Protein AF-Q5BY51-F1 (afdb_monomer_lite)

Secondary structure (DSSP, 8-state):
-HHHHHHHHHHHHHH-HHHHHHHHHHHHT-TTTTTS-HHHHTTHHHHHHHHHHHHHHHHHHHS-TT-TTHHHHHHHHHHHHHHHHHHHHHHHHHHHHHHHHHHHHH-TT--S-TT--GGGG--EEEEEEEEE--TT-SS-EEEEEEEESS-EEEE--

InterPro domains:
  IPR000219 Dbl homology domain [PF00621] (5-88)
  IPR000219 Dbl homology domain [PS50010] (1-90)
  IPR011993 PH-like domain superfamily [G3DSA:2.30.29.30] (105-157)
  IPR035899 Dbl homology (DH) domain superfamily [G3DSA:1.20.900.10] (1-104)
  IPR035899 Dbl homology (DH) domain superfamily [SSF48065] (3-107)
  IPR055251 SOS1/NGEF-like, PH domain [PF22697] (118-157)

Sequence (157 aa):
HLQHAQNLVYEIMRNDVEKRNKIELCQSNSEKYNKFALAELLTIPIQRVLKYHLLLEHLCKLTPADHYDRPDLVVAHEAMREVALSINDVKRDLDTISSIDQIQSSLLEIMLPPDKRLSSYGHLHMDGEVKVLSESESKAKTRYLFLFDKILIVCKP

Structure (mmCIF, N/CA/C/O backbone):
data_AF-Q5BY51-F1
#
_entry.id   AF-Q5BY51-F1
#
loop_
_atom_site.group_PDB
_atom_site.id
_atom_site.type_symbol
_atom_site.label_atom_id
_atom_site.label_alt_id
_atom_site.label_comp_id
_atom_site.label_asym_id
_atom_site.label_entity_id
_atom_site.label_seq_id
_atom_site.pdbx_PDB_ins_code
_atom_site.Cartn_x
_atom_site.Cartn_y
_atom_site.Cartn_z
_atom_site.occupancy
_atom_site.B_iso_or_equiv
_atom_site.auth_seq_id
_atom_site.auth_comp_id
_atom_site.auth_asym_id
_atom_site.auth_atom_id
_atom_site.pdbx_PDB_model_num
ATOM 1 N N . HIS A 1 1 ? -0.983 -4.592 5.043 1.00 71.50 1 HIS A N 1
ATOM 2 C CA . HIS A 1 1 ? 0.155 -5.523 5.247 1.00 71.50 1 HIS A CA 1
ATOM 3 C C . HIS A 1 1 ? 1.461 -4.831 5.646 1.00 71.50 1 HIS A C 1
ATOM 5 O O . HIS A 1 1 ? 1.971 -5.178 6.703 1.00 71.50 1 HIS A O 1
ATOM 11 N N . LEU A 1 2 ? 1.980 -3.843 4.894 1.00 84.81 2 LEU A N 1
ATOM 12 C CA . LEU A 1 2 ? 3.203 -3.113 5.295 1.00 84.81 2 LEU A CA 1
ATOM 13 C C . LEU A 1 2 ? 3.070 -2.459 6.680 1.00 84.81 2 LEU A C 1
ATOM 15 O O . LEU A 1 2 ? 3.909 -2.700 7.539 1.00 84.81 2 LEU A O 1
ATOM 19 N N . GLN A 1 3 ? 1.991 -1.703 6.913 1.00 83.19 3 GLN A N 1
ATOM 20 C CA . GLN A 1 3 ? 1.766 -1.027 8.196 1.00 83.19 3 GLN A CA 1
ATOM 21 C C . GLN A 1 3 ? 1.756 -2.009 9.374 1.00 83.19 3 GLN A C 1
ATOM 23 O O . GLN A 1 3 ? 2.338 -1.743 10.417 1.00 83.19 3 GLN A O 1
ATOM 28 N N . HIS A 1 4 ? 1.136 -3.177 9.189 1.00 87.06 4 HIS A N 1
ATOM 29 C CA . HIS A 1 4 ? 1.117 -4.225 10.206 1.00 87.06 4 HIS A CA 1
ATOM 30 C C . HIS A 1 4 ? 2.526 -4.764 10.491 1.00 87.06 4 HIS A C 1
ATOM 32 O O . HIS A 1 4 ? 2.908 -4.879 11.650 1.00 87.06 4 HIS A O 1
ATOM 38 N N . ALA A 1 5 ? 3.323 -5.027 9.450 1.00 90.00 5 ALA A N 1
ATOM 39 C CA . ALA A 1 5 ? 4.708 -5.462 9.612 1.00 90.00 5 ALA A CA 1
ATOM 40 C C . ALA A 1 5 ? 5.572 -4.397 10.311 1.00 90.00 5 ALA A C 1
ATOM 42 O O . ALA A 1 5 ? 6.364 -4.733 11.185 1.00 90.00 5 ALA A O 1
ATOM 43 N N . GLN A 1 6 ? 5.397 -3.115 9.976 1.00 91.88 6 GLN A N 1
ATOM 44 C CA . GLN A 1 6 ? 6.100 -2.014 10.641 1.00 91.88 6 GLN A CA 1
ATOM 45 C C . GLN A 1 6 ? 5.707 -1.901 12.114 1.00 91.88 6 GLN A C 1
ATOM 47 O O . GLN A 1 6 ? 6.585 -1.832 12.970 1.00 91.88 6 GLN A O 1
ATOM 52 N N . ASN A 1 7 ? 4.409 -1.959 12.418 1.00 91.88 7 ASN A N 1
ATOM 53 C CA . ASN A 1 7 ? 3.913 -1.948 13.793 1.00 91.88 7 ASN A CA 1
ATOM 54 C C . ASN A 1 7 ? 4.484 -3.124 14.594 1.00 91.88 7 ASN A C 1
ATOM 56 O O . ASN A 1 7 ? 4.982 -2.914 15.694 1.00 91.88 7 ASN A O 1
ATOM 60 N N . LEU A 1 8 ? 4.509 -4.329 14.017 1.00 93.06 8 LEU A N 1
ATOM 61 C CA . LEU A 1 8 ? 5.101 -5.504 14.654 1.00 93.06 8 LEU A CA 1
ATOM 62 C C . LEU A 1 8 ? 6.599 -5.313 14.930 1.00 93.06 8 LEU A C 1
ATOM 64 O O . LEU A 1 8 ? 7.074 -5.666 16.006 1.00 93.06 8 LEU A O 1
ATOM 68 N N . VAL A 1 9 ? 7.350 -4.729 13.989 1.00 93.12 9 VAL A N 1
ATOM 69 C CA . VAL A 1 9 ? 8.764 -4.393 14.215 1.00 93.12 9 VAL A CA 1
ATOM 70 C C . VAL A 1 9 ? 8.897 -3.417 15.384 1.00 93.12 9 VAL A C 1
ATOM 72 O O . VAL A 1 9 ? 9.694 -3.674 16.281 1.00 93.12 9 VAL A O 1
ATOM 75 N N . TYR A 1 10 ? 8.099 -2.347 15.433 1.00 93.38 10 TYR A N 1
ATOM 76 C CA . TYR A 1 10 ? 8.134 -1.394 16.547 1.00 93.38 10 TYR A CA 1
ATOM 77 C C . TYR A 1 10 ? 7.758 -2.034 17.891 1.00 93.38 10 TYR A C 1
ATOM 79 O O . TYR A 1 10 ? 8.399 -1.755 18.904 1.00 93.38 10 TYR A O 1
ATOM 87 N N . GLU A 1 11 ? 6.770 -2.926 17.912 1.00 93.94 11 GLU A N 1
ATOM 88 C CA . GLU A 1 11 ? 6.384 -3.666 19.115 1.00 93.94 11 GLU A CA 1
ATOM 89 C C . GLU A 1 11 ? 7.487 -4.609 19.595 1.00 93.94 11 GLU A C 1
ATOM 91 O O . GLU A 1 11 ? 7.803 -4.619 20.785 1.00 93.94 11 GLU A O 1
ATOM 96 N N . ILE A 1 12 ? 8.122 -5.359 18.690 1.00 93.62 12 ILE A N 1
ATOM 97 C CA . ILE A 1 12 ? 9.263 -6.225 19.017 1.00 93.62 12 ILE A CA 1
ATOM 98 C C . ILE A 1 12 ? 10.415 -5.385 19.567 1.00 93.62 12 ILE A C 1
ATOM 100 O O . ILE A 1 12 ? 10.990 -5.727 20.599 1.00 93.62 12 ILE A O 1
ATOM 104 N N . MET A 1 13 ? 10.712 -4.256 18.921 1.00 91.75 13 MET A N 1
ATOM 105 C CA . MET A 1 13 ? 11.752 -3.332 19.368 1.00 91.75 13 MET A CA 1
ATOM 106 C C . MET A 1 13 ? 11.452 -2.788 20.768 1.00 91.75 13 MET A C 1
ATOM 108 O O . MET A 1 13 ? 12.367 -2.614 21.567 1.00 91.75 13 MET A O 1
ATOM 112 N N . ARG A 1 14 ? 10.184 -2.567 21.120 1.00 93.25 14 ARG A N 1
ATOM 113 C CA . ARG A 1 14 ? 9.796 -2.087 22.451 1.00 93.25 14 ARG A CA 1
ATOM 114 C C . ARG A 1 14 ? 9.832 -3.186 23.515 1.00 93.25 14 ARG A C 1
ATOM 116 O O . ARG A 1 14 ? 10.347 -2.952 24.605 1.00 93.25 14 ARG A O 1
ATOM 123 N N . ASN A 1 15 ? 9.310 -4.367 23.200 1.00 94.75 15 ASN A N 1
ATOM 124 C CA . ASN A 1 15 ? 8.935 -5.366 24.201 1.00 94.75 15 ASN A CA 1
ATOM 125 C C . ASN A 1 15 ? 9.941 -6.520 24.348 1.00 94.75 15 ASN A C 1
ATOM 127 O O . ASN A 1 15 ? 9.955 -7.170 25.389 1.00 94.75 15 ASN A O 1
ATOM 131 N N . ASP A 1 16 ? 10.796 -6.774 23.351 1.00 95.19 16 ASP A N 1
ATOM 132 C CA . ASP A 1 16 ? 11.727 -7.908 23.350 1.00 95.19 16 ASP A CA 1
ATOM 133 C C . ASP A 1 16 ? 13.184 -7.443 23.223 1.00 95.19 16 ASP A C 1
ATOM 135 O O . ASP A 1 16 ? 13.649 -7.014 22.165 1.00 95.19 16 ASP A O 1
ATOM 139 N N . VAL A 1 17 ? 13.919 -7.532 24.335 1.00 94.06 17 VAL A N 1
ATOM 140 C CA . VAL A 1 17 ? 15.312 -7.073 24.425 1.00 94.06 17 VAL A CA 1
ATOM 141 C C . VAL A 1 17 ? 16.257 -7.927 23.586 1.00 94.06 17 VAL A C 1
ATOM 143 O O . VAL A 1 17 ? 17.165 -7.391 22.953 1.00 94.06 17 VAL A O 1
ATOM 146 N N . GLU A 1 18 ? 16.043 -9.241 23.545 1.00 95.38 18 GLU A N 1
ATOM 147 C CA . GLU A 1 18 ? 16.922 -10.151 22.813 1.00 95.38 18 GLU A CA 1
ATOM 148 C C . GLU A 1 18 ? 16.782 -9.935 21.304 1.00 95.38 18 GLU A C 1
ATOM 150 O O . GLU A 1 18 ? 17.779 -9.792 20.589 1.00 95.38 18 GLU A O 1
ATOM 155 N N . LYS A 1 19 ? 15.538 -9.858 20.814 1.00 92.62 19 LYS A N 1
ATOM 156 C CA . LYS A 1 19 ? 15.265 -9.581 19.401 1.00 92.62 19 LYS A CA 1
ATOM 157 C C . LYS A 1 19 ? 15.734 -8.185 19.013 1.00 92.62 19 LYS A C 1
ATOM 159 O O . LYS A 1 19 ? 16.294 -8.033 17.929 1.00 92.62 19 LYS A O 1
ATOM 164 N N . ARG A 1 20 ? 15.586 -7.190 19.896 1.00 93.94 20 ARG A N 1
ATOM 165 C CA . ARG A 1 20 ? 16.105 -5.842 19.649 1.00 93.94 20 ARG A CA 1
ATOM 166 C C . ARG A 1 20 ? 17.603 -5.817 19.413 1.00 93.94 20 ARG A C 1
ATOM 168 O O . ARG A 1 20 ? 18.030 -5.319 18.376 1.00 93.94 20 ARG A O 1
ATOM 175 N N . ASN A 1 21 ? 18.373 -6.415 20.314 1.00 93.94 21 ASN A N 1
ATOM 176 C CA . ASN A 1 21 ? 19.828 -6.419 20.199 1.00 93.94 21 ASN A CA 1
ATOM 177 C C . ASN A 1 21 ? 20.286 -7.114 18.906 1.00 93.94 21 ASN A C 1
ATOM 179 O O . ASN A 1 21 ? 21.236 -6.670 18.266 1.00 93.94 21 ASN A O 1
ATOM 183 N N . LYS A 1 22 ? 19.589 -8.178 18.477 1.00 93.69 22 LYS A N 1
ATOM 184 C CA . LYS A 1 22 ? 19.867 -8.841 17.191 1.00 93.69 22 LYS A CA 1
ATOM 185 C C . LYS A 1 22 ? 19.565 -7.937 15.994 1.00 93.69 22 LYS A C 1
ATOM 187 O O . LYS A 1 22 ? 20.368 -7.894 15.068 1.00 93.69 22 LYS A O 1
ATOM 192 N N . ILE A 1 23 ? 18.442 -7.215 16.006 1.00 91.69 23 ILE A N 1
ATOM 193 C CA . ILE A 1 23 ? 18.076 -6.281 14.928 1.00 91.69 23 ILE A CA 1
ATOM 194 C C . ILE A 1 23 ? 19.113 -5.156 14.819 1.00 91.69 23 ILE A C 1
ATOM 196 O O . ILE A 1 23 ? 19.587 -4.873 13.720 1.00 91.69 23 ILE A O 1
ATOM 200 N N . GLU A 1 24 ? 19.512 -4.566 15.945 1.00 91.00 24 GLU A N 1
ATOM 201 C CA . GLU A 1 24 ? 20.525 -3.505 15.992 1.00 91.00 24 GLU A CA 1
ATOM 202 C C . GLU A 1 24 ? 21.899 -4.004 15.525 1.00 91.00 24 GLU A C 1
ATOM 204 O O . GLU A 1 24 ? 22.556 -3.328 14.735 1.00 91.00 24 GLU A O 1
ATOM 209 N N . LEU A 1 25 ? 22.298 -5.219 15.920 1.00 92.88 25 LEU A N 1
ATOM 210 C CA . LEU A 1 25 ? 23.532 -5.852 15.446 1.00 92.88 25 LEU A CA 1
ATOM 211 C C . LEU A 1 25 ? 23.510 -6.088 13.928 1.00 92.88 25 LEU A C 1
ATOM 213 O O . LEU A 1 25 ? 24.490 -5.829 13.228 1.00 92.88 25 LEU A O 1
ATOM 217 N N . CYS A 1 26 ? 22.390 -6.575 13.389 1.00 91.12 26 CYS A N 1
ATOM 218 C CA . CYS A 1 26 ? 22.226 -6.735 11.946 1.00 91.12 26 CYS A CA 1
ATOM 219 C C . CYS A 1 26 ? 22.299 -5.387 11.216 1.00 91.12 26 CYS A C 1
ATOM 221 O O . CYS A 1 26 ? 22.894 -5.308 10.141 1.00 91.12 26 CYS A O 1
ATOM 223 N N . GLN A 1 27 ? 21.729 -4.332 11.802 1.00 91.12 27 GLN A N 1
ATOM 224 C CA . GLN A 1 27 ? 21.797 -2.982 11.255 1.00 91.12 27 GLN A CA 1
ATOM 225 C C . GLN A 1 27 ? 23.240 -2.458 11.259 1.00 91.12 27 GLN A C 1
ATOM 227 O O . GLN A 1 27 ? 23.708 -1.983 10.226 1.00 91.12 27 GLN A O 1
ATOM 232 N N . SER A 1 28 ? 23.981 -2.601 12.363 1.00 89.69 28 SER A N 1
ATOM 233 C CA . SER A 1 28 ? 25.376 -2.147 12.451 1.00 89.69 28 SER A CA 1
ATOM 234 C C . SER A 1 28 ? 26.314 -2.900 11.510 1.00 89.69 28 SER A C 1
ATOM 236 O O . SER A 1 28 ? 27.240 -2.304 10.967 1.00 89.69 28 SER A O 1
ATOM 238 N N . ASN A 1 29 ? 26.054 -4.189 11.273 1.00 92.25 29 ASN A N 1
ATOM 239 C CA . ASN A 1 29 ? 26.849 -5.016 10.362 1.00 92.25 29 ASN A CA 1
ATOM 240 C C . ASN A 1 29 ? 26.573 -4.714 8.879 1.00 92.25 29 ASN A C 1
ATOM 242 O O . ASN A 1 29 ? 27.276 -5.219 8.005 1.00 92.25 29 ASN A O 1
ATOM 246 N N . SER A 1 30 ? 25.549 -3.917 8.569 1.00 89.44 30 SER A N 1
ATOM 247 C CA . SER A 1 30 ? 25.216 -3.560 7.196 1.00 89.44 30 SER A CA 1
ATOM 248 C C . SER A 1 30 ? 26.017 -2.344 6.729 1.00 89.44 30 SER A C 1
ATOM 250 O O . SER A 1 30 ? 25.686 -1.209 7.064 1.00 89.44 30 SER A O 1
ATOM 252 N N . GLU A 1 31 ? 27.020 -2.551 5.874 1.00 83.69 31 GLU A N 1
ATOM 253 C CA . GLU A 1 31 ? 27.847 -1.456 5.329 1.00 83.69 31 GLU A CA 1
ATOM 254 C C . GLU A 1 31 ? 27.028 -0.387 4.587 1.00 83.69 31 GLU A C 1
ATOM 256 O O . GLU A 1 31 ? 27.360 0.797 4.605 1.00 83.69 31 GLU A O 1
ATOM 261 N N . LYS A 1 32 ? 25.934 -0.801 3.937 1.00 82.88 32 LYS A N 1
ATOM 262 C CA . LYS A 1 32 ? 25.113 0.061 3.078 1.00 82.88 32 LYS A CA 1
ATOM 263 C C . LYS A 1 32 ? 23.877 0.634 3.774 1.00 82.88 32 LYS A C 1
ATOM 265 O O . LYS A 1 32 ? 23.376 1.673 3.346 1.00 82.88 32 LYS A O 1
ATOM 270 N N . TYR A 1 33 ? 23.369 -0.036 4.808 1.00 85.44 33 TYR A N 1
ATOM 271 C CA . TYR A 1 33 ? 22.072 0.282 5.414 1.00 85.44 33 TYR A CA 1
ATOM 272 C C . TYR A 1 33 ? 22.128 0.548 6.923 1.00 85.44 33 TYR A C 1
ATOM 274 O O . TYR A 1 33 ? 21.080 0.700 7.540 1.00 85.44 33 TYR A O 1
ATOM 282 N N . ASN A 1 34 ? 23.318 0.690 7.516 1.00 86.38 34 ASN A N 1
ATOM 283 C CA . ASN A 1 34 ? 23.484 1.003 8.943 1.00 86.38 34 ASN A CA 1
ATOM 284 C C . ASN A 1 34 ? 22.761 2.277 9.419 1.00 86.38 34 ASN A C 1
ATOM 286 O O . ASN A 1 34 ? 22.423 2.389 10.597 1.00 86.38 34 ASN A O 1
ATOM 290 N N . LYS A 1 35 ? 22.485 3.221 8.514 1.00 87.44 35 LYS A N 1
ATOM 291 C CA . LYS A 1 35 ? 21.770 4.476 8.803 1.00 87.44 35 LYS A CA 1
ATOM 292 C C . LYS A 1 35 ? 20.244 4.365 8.792 1.00 87.44 35 LYS A C 1
ATOM 294 O O . LYS A 1 35 ? 19.598 5.339 9.155 1.00 87.44 35 LYS A O 1
ATOM 299 N N . PHE A 1 36 ? 19.679 3.239 8.362 1.00 89.88 36 PHE A N 1
ATOM 300 C CA . PHE A 1 36 ? 18.233 3.075 8.212 1.00 89.88 36 PHE A CA 1
ATOM 301 C C . PHE A 1 36 ? 17.712 2.027 9.184 1.00 89.88 36 PHE A C 1
ATOM 303 O O . PHE A 1 36 ? 18.248 0.921 9.263 1.00 89.88 36 PHE A O 1
ATOM 310 N N . ALA A 1 37 ? 16.632 2.355 9.886 1.00 90.44 37 ALA A N 1
ATOM 311 C CA . ALA A 1 37 ? 15.953 1.385 10.730 1.00 90.44 37 ALA A CA 1
ATOM 312 C C . ALA A 1 37 ? 15.266 0.315 9.866 1.00 90.44 37 ALA A C 1
ATOM 314 O O . ALA A 1 37 ? 14.794 0.587 8.759 1.00 90.44 37 ALA A O 1
ATOM 315 N N . LEU A 1 38 ? 15.127 -0.907 10.393 1.00 90.00 38 LEU A N 1
ATOM 316 C CA . LEU A 1 38 ? 14.478 -2.008 9.670 1.00 90.00 38 LEU A CA 1
ATOM 317 C C . LEU A 1 38 ? 13.071 -1.631 9.168 1.00 90.00 38 LEU A C 1
ATOM 319 O O . LEU A 1 38 ? 12.725 -1.924 8.026 1.00 90.00 38 LEU A O 1
ATOM 323 N N . ALA A 1 39 ? 12.284 -0.923 9.984 1.00 91.06 39 ALA A N 1
ATOM 324 C CA . ALA A 1 39 ? 10.950 -0.456 9.602 1.00 91.06 39 ALA A CA 1
ATOM 325 C C . ALA A 1 39 ? 10.962 0.511 8.398 1.00 91.06 39 ALA A C 1
ATOM 327 O O . ALA A 1 39 ? 10.040 0.489 7.580 1.00 91.06 39 ALA A O 1
ATOM 328 N N . GLU A 1 40 ? 12.010 1.325 8.247 1.00 90.44 40 GLU A N 1
ATOM 329 C CA . GLU A 1 40 ? 12.178 2.235 7.106 1.00 90.44 40 GLU A CA 1
ATOM 330 C C . GLU A 1 40 ? 12.539 1.456 5.840 1.00 90.44 40 GLU A C 1
ATOM 332 O O . GLU A 1 40 ? 11.958 1.686 4.777 1.00 90.44 40 GLU A O 1
ATOM 337 N N . LEU A 1 41 ? 13.430 0.466 5.965 1.00 91.31 41 LEU A N 1
ATOM 338 C CA . LEU A 1 41 ? 13.829 -0.406 4.858 1.00 91.31 41 LEU A CA 1
ATOM 339 C C . LEU A 1 41 ? 12.641 -1.180 4.270 1.00 91.31 41 LEU A C 1
ATOM 341 O O . LEU A 1 41 ? 12.565 -1.340 3.051 1.00 91.31 41 LEU A O 1
ATOM 345 N N . LEU A 1 42 ? 11.674 -1.586 5.102 1.00 91.75 42 LEU A N 1
ATOM 346 C CA . LEU A 1 42 ? 10.434 -2.234 4.650 1.00 91.75 42 LEU A CA 1
ATOM 347 C C . LEU A 1 42 ? 9.588 -1.344 3.720 1.00 91.75 42 LEU A C 1
ATOM 349 O O . LEU A 1 42 ? 8.790 -1.859 2.938 1.00 91.75 42 LEU A O 1
ATOM 353 N N . THR A 1 43 ? 9.773 -0.022 3.759 1.00 89.12 43 THR A N 1
ATOM 354 C CA . THR A 1 43 ? 9.027 0.931 2.919 1.00 89.12 43 THR A CA 1
ATOM 355 C C . THR A 1 43 ? 9.616 1.040 1.508 1.00 89.12 43 THR A C 1
ATOM 357 O O . THR A 1 43 ? 8.912 1.382 0.555 1.00 89.12 43 THR A O 1
ATOM 360 N N . ILE A 1 44 ? 10.904 0.718 1.342 1.00 90.56 44 ILE A N 1
ATOM 361 C CA . ILE A 1 44 ? 11.643 0.914 0.087 1.00 90.56 44 ILE A CA 1
ATOM 362 C C . ILE A 1 44 ? 11.015 0.161 -1.097 1.00 90.56 44 ILE A C 1
ATOM 364 O O . ILE A 1 44 ? 10.872 0.783 -2.150 1.00 90.56 44 ILE A O 1
ATOM 368 N N . PRO A 1 45 ? 10.612 -1.123 -0.995 1.00 89.75 45 PRO A N 1
ATOM 369 C CA . PRO A 1 45 ? 10.016 -1.839 -2.124 1.00 89.75 45 PRO A CA 1
ATOM 370 C C . PRO A 1 45 ? 8.730 -1.181 -2.634 1.00 89.75 45 PRO A C 1
ATOM 372 O O . PRO A 1 45 ? 8.568 -1.014 -3.842 1.00 89.75 45 PRO A O 1
ATOM 375 N N . ILE A 1 46 ? 7.864 -0.729 -1.719 1.00 86.81 46 ILE A N 1
ATOM 376 C CA . ILE A 1 46 ? 6.616 -0.033 -2.064 1.00 86.81 46 ILE A CA 1
ATOM 377 C C . ILE A 1 46 ? 6.913 1.329 -2.699 1.00 86.81 46 ILE A C 1
ATOM 379 O O . ILE A 1 46 ? 6.307 1.692 -3.701 1.00 86.81 46 ILE A O 1
ATOM 383 N N . GLN A 1 47 ? 7.900 2.071 -2.199 1.00 86.88 47 GLN A N 1
ATOM 384 C CA . GLN A 1 47 ? 8.314 3.319 -2.848 1.00 86.88 47 GLN A CA 1
ATOM 385 C C . GLN A 1 47 ? 8.949 3.088 -4.220 1.00 86.88 47 GLN A C 1
ATOM 387 O O . GLN A 1 47 ? 8.820 3.924 -5.110 1.00 86.88 47 GLN A O 1
ATOM 392 N N . ARG A 1 48 ? 9.677 1.984 -4.394 1.00 91.19 48 ARG A N 1
ATOM 393 C CA . ARG A 1 48 ? 10.396 1.686 -5.632 1.00 91.19 48 ARG A CA 1
ATOM 394 C C . ARG A 1 48 ? 9.442 1.307 -6.753 1.00 91.19 48 ARG A C 1
ATOM 396 O O . ARG A 1 48 ? 9.609 1.813 -7.860 1.00 91.19 48 ARG A O 1
ATOM 403 N N . VAL A 1 49 ? 8.432 0.486 -6.466 1.00 89.56 49 VAL A N 1
ATOM 404 C CA . VAL A 1 49 ? 7.442 0.095 -7.477 1.00 89.56 49 VAL A CA 1
ATOM 405 C C . VAL A 1 49 ? 6.667 1.305 -8.015 1.00 89.56 49 VAL A C 1
ATOM 407 O O . VAL A 1 49 ? 6.473 1.417 -9.222 1.00 89.56 49 VAL A O 1
ATOM 410 N N . LEU A 1 50 ? 6.375 2.286 -7.153 1.00 88.44 50 LEU A N 1
ATOM 411 C CA . LEU A 1 50 ? 5.722 3.551 -7.520 1.00 88.44 50 LEU A CA 1
ATOM 412 C C . LEU A 1 50 ? 6.617 4.519 -8.315 1.00 88.44 50 LEU A C 1
ATOM 414 O O . LEU A 1 50 ? 6.144 5.546 -8.780 1.00 88.44 50 LEU A O 1
ATOM 418 N N . LYS A 1 51 ? 7.913 4.232 -8.476 1.00 91.88 51 LYS A N 1
ATOM 419 C CA . LYS A 1 51 ? 8.831 5.075 -9.263 1.00 91.88 51 LYS A CA 1
ATOM 420 C C . LYS A 1 51 ? 9.067 4.550 -10.674 1.00 91.88 51 LYS A C 1
ATOM 422 O O . LYS A 1 51 ? 9.498 5.319 -11.526 1.00 91.88 51 LYS A O 1
ATOM 427 N N . TYR A 1 52 ? 8.809 3.270 -10.943 1.00 94.81 52 TYR A N 1
ATOM 428 C CA . TYR A 1 52 ? 9.123 2.677 -12.245 1.00 94.81 52 TYR A CA 1
ATOM 429 C C . TYR A 1 52 ? 8.348 3.316 -13.392 1.00 94.81 52 TYR A C 1
ATOM 431 O O . TYR A 1 52 ? 8.953 3.594 -14.422 1.00 94.81 52 TYR A O 1
ATOM 439 N N . HIS A 1 53 ? 7.060 3.619 -13.207 1.00 92.62 53 HIS A N 1
ATOM 440 C CA . HIS A 1 53 ? 6.291 4.304 -14.246 1.00 92.62 53 HIS A CA 1
ATOM 441 C C . HIS A 1 53 ? 6.874 5.698 -14.547 1.00 92.62 53 HIS A C 1
ATOM 443 O O . HIS A 1 53 ? 7.041 6.036 -15.707 1.00 92.62 53 HIS A O 1
ATOM 449 N N . LEU A 1 54 ? 7.314 6.464 -13.539 1.00 94.44 54 LEU A N 1
ATOM 450 C CA . LEU A 1 54 ? 7.959 7.773 -13.745 1.00 94.44 54 LEU A CA 1
ATOM 451 C C . LEU A 1 54 ? 9.286 7.659 -14.511 1.00 94.44 54 LEU A C 1
ATOM 453 O O . LEU A 1 54 ? 9.590 8.474 -15.382 1.00 94.44 54 LEU A O 1
ATOM 457 N N . LEU A 1 55 ? 10.089 6.643 -14.182 1.00 95.19 55 LEU A N 1
ATOM 458 C CA . LEU A 1 55 ? 11.360 6.385 -14.860 1.00 95.19 55 LEU A CA 1
ATOM 459 C C . LEU A 1 55 ? 11.136 5.962 -16.317 1.00 95.19 55 LEU A C 1
ATOM 461 O O . LEU A 1 55 ? 11.829 6.453 -17.205 1.00 95.19 55 LEU A O 1
ATOM 465 N N . LEU A 1 56 ? 10.154 5.093 -16.562 1.00 96.06 56 LEU A N 1
ATOM 466 C CA . LEU A 1 56 ? 9.781 4.644 -17.903 1.00 96.06 56 LEU A CA 1
ATOM 467 C C . LEU A 1 56 ? 9.149 5.768 -18.727 1.00 96.06 56 LEU A C 1
ATOM 469 O O . LEU A 1 56 ? 9.432 5.868 -19.915 1.00 96.06 56 LEU A O 1
ATOM 473 N N . GLU A 1 57 ? 8.367 6.653 -18.108 1.00 95.19 57 GLU A N 1
ATOM 474 C CA . GLU A 1 57 ? 7.825 7.849 -18.753 1.00 95.19 57 GLU A CA 1
ATOM 475 C C . GLU A 1 57 ? 8.959 8.759 -19.240 1.00 95.19 57 GLU A C 1
ATOM 477 O O . GLU A 1 57 ? 8.957 9.217 -20.385 1.00 95.19 57 GLU A O 1
ATOM 482 N N . HIS A 1 58 ? 9.956 9.002 -18.383 1.00 95.62 58 HIS A N 1
ATOM 483 C CA . HIS A 1 58 ? 11.118 9.809 -18.739 1.00 95.62 58 HIS A CA 1
ATOM 484 C C . HIS A 1 58 ? 11.931 9.140 -19.852 1.00 95.62 58 HIS A C 1
ATOM 486 O O . HIS A 1 58 ? 12.275 9.793 -20.835 1.00 95.62 58 HIS A O 1
ATOM 492 N N . LEU A 1 59 ? 12.190 7.836 -19.737 1.00 95.31 59 LEU A N 1
ATOM 493 C CA . LEU A 1 59 ? 12.898 7.077 -20.763 1.00 95.31 59 LEU A CA 1
ATOM 494 C C . LEU A 1 59 ? 12.162 7.151 -22.107 1.00 95.31 59 LEU A C 1
ATOM 496 O O . LEU A 1 59 ? 12.770 7.506 -23.110 1.00 95.31 59 LEU A O 1
ATOM 500 N N . CYS A 1 60 ? 10.839 6.966 -22.112 1.00 93.94 60 CYS A N 1
ATOM 501 C CA . CYS A 1 60 ? 10.014 7.153 -23.301 1.00 93.94 60 CYS A CA 1
ATOM 502 C C . CYS A 1 60 ? 10.157 8.564 -23.890 1.00 93.94 60 CYS A C 1
ATOM 504 O O . CYS A 1 60 ? 10.195 8.705 -25.106 1.00 93.94 60 CYS A O 1
ATOM 506 N N . LYS A 1 61 ? 10.231 9.626 -23.084 1.00 93.75 61 LYS A N 1
ATOM 507 C CA . LYS A 1 61 ? 10.401 10.996 -23.611 1.00 93.75 61 LYS A CA 1
ATOM 508 C C . LYS A 1 61 ? 11.755 11.210 -24.295 1.00 93.75 61 LYS A C 1
ATOM 510 O O . LYS A 1 61 ? 11.834 12.021 -25.211 1.00 93.75 61 LYS A O 1
ATOM 515 N N . LEU A 1 62 ? 12.795 10.498 -23.859 1.00 95.31 62 LEU A N 1
ATOM 516 C CA . LEU A 1 62 ? 14.148 10.595 -24.416 1.00 95.31 62 LEU A CA 1
ATOM 517 C C . LEU A 1 62 ? 14.391 9.646 -25.599 1.00 95.31 62 LEU A C 1
ATOM 519 O O . LEU A 1 62 ? 15.332 9.858 -26.360 1.00 95.31 62 LEU A O 1
ATOM 523 N N . THR A 1 63 ? 13.562 8.615 -25.768 1.00 94.38 63 THR A N 1
ATOM 524 C CA . THR A 1 63 ? 13.670 7.663 -26.878 1.00 94.38 63 THR A CA 1
ATOM 525 C C . THR A 1 63 ? 12.940 8.179 -28.133 1.00 94.38 63 THR A C 1
ATOM 527 O O . THR A 1 63 ? 11.729 8.421 -28.065 1.00 94.38 63 THR A O 1
ATOM 530 N N . PRO A 1 64 ? 13.625 8.301 -29.291 1.00 94.56 64 PRO A N 1
ATOM 531 C CA . PRO A 1 64 ? 13.022 8.710 -30.563 1.00 94.56 64 PRO A CA 1
ATOM 532 C C . PRO A 1 64 ? 11.842 7.836 -31.002 1.00 94.56 64 PRO A C 1
ATOM 534 O O . PRO A 1 64 ? 11.786 6.647 -30.688 1.00 94.56 64 PRO A O 1
ATOM 537 N N . ALA A 1 65 ? 10.904 8.422 -31.755 1.00 90.00 65 ALA A N 1
ATOM 538 C CA . ALA A 1 65 ? 9.682 7.755 -32.220 1.00 90.00 65 ALA A CA 1
ATOM 539 C C . ALA A 1 65 ? 9.943 6.511 -33.092 1.00 90.00 65 ALA A C 1
ATOM 541 O O . ALA A 1 65 ? 9.147 5.577 -33.082 1.00 90.00 65 ALA A O 1
ATOM 542 N N . ASP A 1 66 ? 11.051 6.519 -33.823 1.00 93.44 66 ASP A N 1
ATOM 543 C CA . ASP A 1 66 ? 11.516 5.507 -34.771 1.00 93.44 66 ASP A CA 1
ATOM 544 C C . ASP A 1 66 ? 12.456 4.461 -34.146 1.00 93.44 66 ASP A C 1
ATOM 546 O O . ASP A 1 66 ? 12.875 3.521 -34.821 1.00 93.44 66 ASP A O 1
ATOM 550 N N . HIS A 1 67 ? 12.782 4.590 -32.857 1.00 95.88 67 HIS A N 1
ATOM 551 C CA . HIS A 1 67 ? 13.646 3.639 -32.168 1.00 95.88 67 HIS A CA 1
ATOM 552 C C . HIS A 1 67 ? 12.949 2.283 -31.987 1.00 95.88 67 HIS A C 1
ATOM 554 O O . HIS A 1 67 ? 11.814 2.219 -31.512 1.00 95.88 67 HIS A O 1
ATOM 560 N N . TYR A 1 68 ? 13.655 1.189 -32.283 1.00 95.38 68 TYR A N 1
ATOM 561 C CA . TYR A 1 68 ? 13.084 -0.163 -32.265 1.00 95.38 68 TYR A CA 1
ATO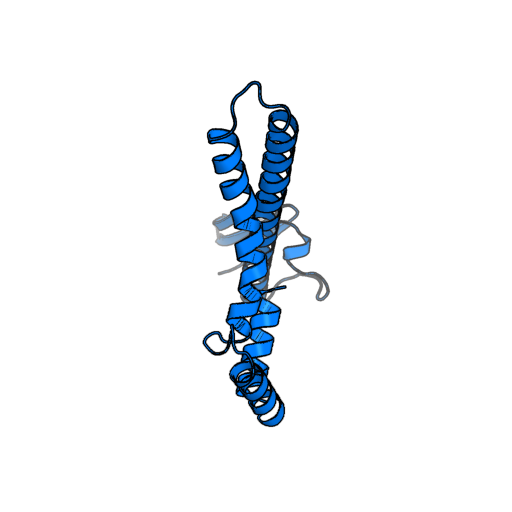M 562 C C . TYR A 1 68 ? 12.539 -0.591 -30.885 1.00 95.38 68 TYR A C 1
ATOM 564 O O . TYR A 1 68 ? 11.515 -1.257 -30.833 1.00 95.38 68 TYR A O 1
ATOM 572 N N . ASP A 1 69 ? 13.162 -0.153 -29.780 1.00 93.75 69 ASP A N 1
ATOM 573 C CA . ASP A 1 69 ? 12.687 -0.423 -28.403 1.00 93.75 69 ASP A CA 1
ATOM 574 C C . ASP A 1 69 ? 11.475 0.420 -27.965 1.00 93.75 69 ASP A C 1
ATOM 576 O O . ASP A 1 69 ? 10.903 0.196 -26.896 1.00 93.75 69 ASP A O 1
ATOM 580 N N . ARG A 1 70 ? 11.081 1.447 -28.727 1.00 93.06 70 ARG A N 1
ATOM 581 C CA . ARG A 1 70 ? 10.046 2.381 -28.267 1.00 93.06 70 ARG A CA 1
ATOM 582 C C . ARG A 1 70 ? 8.671 1.738 -28.047 1.00 93.06 70 ARG A C 1
ATOM 584 O O . ARG A 1 70 ? 8.050 2.083 -27.040 1.00 93.06 70 ARG A O 1
ATOM 591 N N . PRO A 1 71 ? 8.172 0.842 -28.918 1.00 94.75 71 PRO A N 1
ATOM 592 C CA . PRO A 1 71 ? 6.910 0.150 -28.677 1.00 94.75 71 PRO A CA 1
ATOM 593 C C . PRO A 1 71 ? 6.914 -0.613 -27.346 1.00 94.75 71 PRO A C 1
ATOM 595 O O . PRO A 1 71 ? 5.989 -0.455 -26.550 1.00 94.75 71 PRO A O 1
ATOM 598 N N . ASP A 1 72 ? 7.993 -1.344 -27.058 1.00 96.25 72 ASP A N 1
ATOM 599 C CA . ASP A 1 72 ? 8.127 -2.130 -25.827 1.00 96.25 72 ASP A CA 1
ATOM 600 C C . ASP A 1 72 ? 8.211 -1.234 -24.584 1.00 96.25 72 ASP A C 1
ATOM 602 O O . ASP A 1 72 ? 7.601 -1.529 -23.554 1.00 96.25 72 ASP A O 1
ATOM 606 N N . LEU A 1 73 ? 8.894 -0.088 -24.685 1.00 95.44 73 LEU A N 1
ATOM 607 C CA . LEU A 1 73 ? 8.951 0.905 -23.609 1.00 95.44 73 LEU A CA 1
ATOM 608 C C . LEU A 1 73 ? 7.578 1.498 -23.274 1.00 95.44 73 LEU A C 1
ATOM 610 O O . LEU A 1 73 ? 7.276 1.703 -22.097 1.00 95.44 73 LEU A O 1
ATOM 614 N N . VAL A 1 74 ? 6.736 1.752 -24.280 1.00 94.50 74 VAL A N 1
ATOM 615 C CA . VAL A 1 74 ? 5.371 2.261 -24.072 1.00 94.50 74 VAL A CA 1
ATOM 616 C C . VAL A 1 74 ? 4.503 1.216 -23.369 1.00 94.50 74 VAL A C 1
ATOM 618 O O . VAL A 1 74 ? 3.795 1.554 -22.420 1.00 94.50 74 VAL A O 1
ATOM 621 N N . VAL A 1 75 ? 4.598 -0.053 -23.779 1.00 96.44 75 VAL A N 1
ATOM 622 C CA . VAL A 1 75 ? 3.881 -1.162 -23.128 1.00 96.44 75 VAL A CA 1
ATOM 623 C C . VAL A 1 75 ? 4.337 -1.327 -21.677 1.00 96.44 75 VAL A C 1
ATOM 625 O O . VAL A 1 75 ? 3.507 -1.408 -20.773 1.00 96.44 75 VAL A O 1
ATOM 628 N N . ALA A 1 76 ? 5.650 -1.315 -21.430 1.00 96.00 76 ALA A N 1
ATOM 629 C CA . ALA A 1 76 ? 6.201 -1.412 -20.083 1.00 96.00 76 ALA A CA 1
AT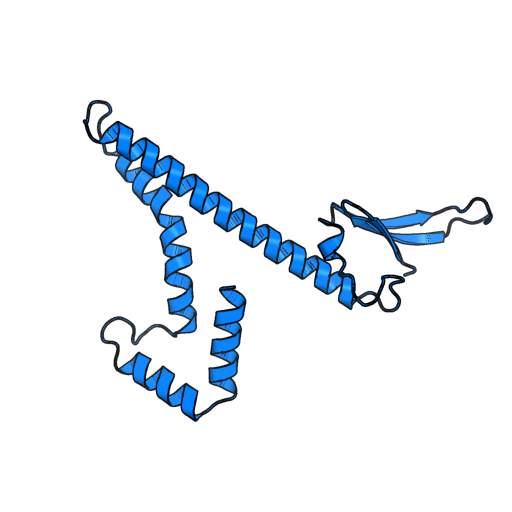OM 630 C C . ALA A 1 76 ? 5.769 -0.234 -19.194 1.00 96.00 76 ALA A C 1
ATOM 632 O O . ALA A 1 76 ? 5.446 -0.428 -18.021 1.00 96.00 76 ALA A O 1
ATOM 633 N N . HIS A 1 77 ? 5.747 0.986 -19.741 1.00 95.62 77 HIS A N 1
ATOM 634 C CA . HIS A 1 77 ? 5.276 2.171 -19.029 1.00 95.62 77 HIS A CA 1
ATOM 635 C C . HIS A 1 77 ? 3.816 2.021 -18.591 1.00 95.62 77 HIS A C 1
ATOM 637 O O . HIS A 1 77 ? 3.510 2.264 -17.422 1.00 95.62 77 HIS A O 1
ATOM 643 N N . GLU A 1 78 ? 2.934 1.589 -19.496 1.00 95.88 78 GLU A N 1
ATOM 644 C CA . GLU A 1 78 ? 1.514 1.416 -19.187 1.00 95.88 78 GLU A CA 1
ATOM 645 C C . GLU A 1 78 ? 1.297 0.327 -18.130 1.00 95.88 78 GLU A C 1
ATOM 647 O O . GLU A 1 78 ? 0.637 0.578 -17.123 1.00 95.88 78 GLU A O 1
ATOM 652 N N . ALA A 1 79 ? 1.957 -0.826 -18.269 1.00 95.69 79 ALA A N 1
ATOM 653 C CA . ALA A 1 79 ? 1.880 -1.903 -17.282 1.00 95.69 79 ALA A CA 1
ATOM 654 C C . ALA A 1 79 ? 2.329 -1.440 -15.883 1.00 95.69 79 ALA A C 1
ATOM 656 O O . ALA A 1 79 ? 1.677 -1.717 -14.875 1.00 95.69 79 ALA A O 1
ATOM 657 N N . MET A 1 80 ? 3.424 -0.676 -15.793 1.00 95.88 80 MET A N 1
ATOM 658 C CA . MET A 1 80 ? 3.882 -0.144 -14.506 1.00 95.88 80 MET A CA 1
ATOM 659 C C . MET A 1 80 ? 2.965 0.947 -13.947 1.00 95.88 80 MET A C 1
ATOM 661 O O . MET A 1 80 ? 2.897 1.113 -12.725 1.00 95.88 80 MET A O 1
ATOM 665 N N . ARG A 1 81 ? 2.249 1.680 -14.808 1.00 94.44 81 ARG A N 1
ATOM 666 C CA . ARG A 1 81 ? 1.220 2.637 -14.391 1.00 94.44 81 ARG A CA 1
ATOM 667 C C . ARG A 1 81 ? 0.023 1.917 -13.775 1.00 94.44 81 ARG A C 1
ATOM 669 O O . ARG A 1 81 ? -0.426 2.323 -12.706 1.00 94.44 81 ARG A O 1
ATOM 676 N N . GLU A 1 82 ? -0.440 0.827 -14.382 1.00 94.50 82 GLU A N 1
ATOM 677 C CA . GLU A 1 82 ? -1.516 -0.010 -13.836 1.00 94.50 82 GLU A CA 1
ATOM 678 C C . GLU A 1 82 ? -1.149 -0.598 -12.469 1.00 94.50 82 GLU A C 1
ATOM 680 O O . GLU A 1 82 ? -1.947 -0.532 -11.534 1.00 94.50 82 GLU A O 1
ATOM 685 N N . VAL A 1 83 ? 0.084 -1.092 -12.303 1.00 93.06 83 VAL A N 1
ATOM 686 C CA . VAL A 1 83 ? 0.572 -1.573 -10.999 1.00 93.06 83 VAL A CA 1
ATOM 687 C C . VAL A 1 83 ? 0.528 -0.460 -9.947 1.00 93.06 83 VAL A C 1
ATOM 689 O O . VAL A 1 83 ? 0.083 -0.691 -8.822 1.00 93.06 83 VAL A O 1
ATOM 692 N N . ALA A 1 84 ? 0.961 0.757 -10.290 1.00 90.31 84 ALA A N 1
ATOM 693 C CA . ALA A 1 84 ? 0.929 1.887 -9.363 1.00 90.31 84 ALA A CA 1
ATOM 694 C C . ALA A 1 84 ? -0.505 2.284 -8.968 1.00 90.31 84 ALA A C 1
ATOM 696 O O . ALA A 1 84 ? -0.758 2.562 -7.793 1.00 90.31 84 ALA A O 1
ATOM 697 N N . LEU A 1 85 ? -1.443 2.265 -9.921 1.00 89.62 85 LEU A N 1
ATOM 698 C CA . LEU A 1 85 ? -2.866 2.505 -9.663 1.00 89.62 85 LEU A CA 1
ATOM 699 C C . LEU A 1 85 ? -3.463 1.420 -8.762 1.00 89.62 85 LEU A C 1
ATOM 701 O O . LEU A 1 85 ? -4.064 1.749 -7.744 1.00 89.62 85 LEU A O 1
ATOM 705 N N . SER A 1 86 ? -3.201 0.146 -9.056 1.00 89.56 86 SER A N 1
ATOM 706 C CA . SER A 1 86 ? -3.672 -0.982 -8.245 1.00 89.56 86 SER A CA 1
ATOM 707 C C . SER A 1 86 ? -3.184 -0.897 -6.794 1.00 89.56 86 SER A C 1
ATOM 709 O O . SER A 1 86 ? -3.955 -1.122 -5.863 1.00 89.56 86 SER A O 1
ATOM 711 N N . ILE A 1 87 ? -1.926 -0.502 -6.568 1.00 86.81 87 ILE A N 1
ATOM 712 C CA . ILE A 1 87 ? -1.396 -0.275 -5.213 1.00 86.81 87 ILE A CA 1
ATOM 713 C C . ILE A 1 87 ? -2.154 0.852 -4.501 1.00 86.81 87 ILE A C 1
ATOM 715 O O . ILE A 1 87 ? -2.417 0.751 -3.300 1.00 86.81 87 ILE A O 1
ATOM 719 N N . ASN A 1 88 ? -2.489 1.926 -5.217 1.00 83.94 88 ASN A N 1
ATOM 720 C CA . ASN A 1 88 ? -3.250 3.039 -4.659 1.00 83.94 88 ASN A CA 1
ATOM 721 C C . ASN A 1 88 ? -4.679 2.618 -4.290 1.00 83.94 88 ASN A C 1
ATOM 723 O O . ASN A 1 88 ? -5.165 2.990 -3.223 1.00 83.94 88 ASN A O 1
ATOM 727 N N . ASP A 1 89 ? -5.319 1.801 -5.124 1.00 86.44 89 ASP A N 1
ATOM 728 C CA . ASP A 1 89 ? -6.663 1.288 -4.860 1.00 86.44 89 ASP A CA 1
ATOM 729 C C . ASP A 1 89 ? -6.669 0.345 -3.652 1.00 86.44 89 ASP A C 1
ATOM 731 O O . ASP A 1 89 ? -7.433 0.565 -2.718 1.00 86.44 89 ASP A O 1
ATOM 735 N N . VAL A 1 90 ? -5.718 -0.593 -3.560 1.00 85.19 90 VAL A N 1
ATOM 736 C CA . VAL A 1 90 ? -5.574 -1.458 -2.373 1.00 85.19 90 VAL A CA 1
ATOM 737 C C . VAL A 1 90 ? -5.338 -0.638 -1.102 1.00 85.19 90 VAL A C 1
ATOM 739 O O . VAL A 1 90 ? -5.852 -0.980 -0.037 1.00 85.19 90 VAL A O 1
ATOM 742 N N . LYS A 1 91 ? -4.558 0.448 -1.179 1.00 81.56 91 LYS A N 1
ATOM 743 C CA . LYS A 1 91 ? -4.372 1.342 -0.031 1.00 81.56 91 LYS A CA 1
ATOM 744 C C . LYS A 1 91 ? -5.687 2.022 0.359 1.00 81.56 91 LYS A C 1
ATOM 746 O O . LYS A 1 91 ? -6.027 2.016 1.538 1.00 81.56 91 LYS A O 1
ATOM 751 N N . ARG A 1 92 ? -6.425 2.565 -0.614 1.00 83.94 92 ARG A N 1
ATOM 752 C CA . ARG A 1 92 ? -7.726 3.211 -0.389 1.00 83.94 92 ARG A CA 1
ATOM 753 C C . ARG A 1 92 ? -8.734 2.244 0.237 1.00 83.94 92 ARG A C 1
ATOM 755 O O . ARG A 1 92 ? -9.435 2.628 1.172 1.00 83.94 92 ARG A O 1
ATOM 762 N N . ASP A 1 93 ? -8.771 1.000 -0.225 1.00 82.50 93 ASP A N 1
ATOM 763 C CA . ASP A 1 93 ? -9.651 -0.037 0.318 1.00 82.50 93 ASP A CA 1
ATOM 764 C C . ASP A 1 93 ? -9.299 -0.358 1.775 1.00 82.50 93 ASP A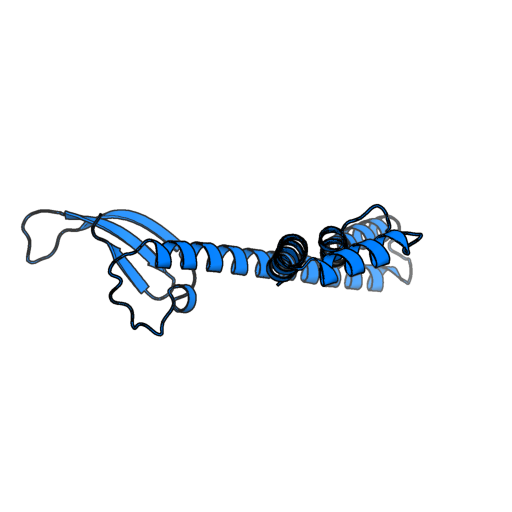 C 1
ATOM 766 O O . ASP A 1 93 ? -10.181 -0.428 2.631 1.00 82.50 93 ASP A O 1
ATOM 770 N N . LEU A 1 94 ? -8.005 -0.495 2.091 1.00 82.00 94 LEU A N 1
ATOM 771 C CA . LEU A 1 94 ? -7.545 -0.727 3.464 1.00 82.00 94 LEU A CA 1
ATOM 772 C C . LEU A 1 94 ? -7.883 0.441 4.398 1.00 82.00 94 LEU A C 1
ATOM 774 O O . LEU A 1 94 ? -8.330 0.205 5.522 1.00 82.00 94 LEU A O 1
ATOM 778 N N . ASP A 1 95 ? -7.695 1.679 3.939 1.00 83.31 95 ASP A N 1
ATOM 779 C CA . ASP A 1 95 ? -8.041 2.878 4.707 1.00 83.31 95 ASP A CA 1
ATOM 780 C C . ASP A 1 95 ? -9.562 2.934 4.952 1.00 83.31 95 ASP A C 1
ATOM 782 O O . ASP A 1 95 ? -10.002 3.176 6.076 1.00 83.31 95 ASP A O 1
ATOM 786 N N . THR A 1 96 ? -10.367 2.591 3.939 1.00 82.62 96 THR A N 1
ATOM 787 C CA . THR A 1 96 ? -11.833 2.525 4.045 1.00 82.62 96 THR A CA 1
ATOM 788 C C . THR A 1 96 ? -12.281 1.462 5.047 1.00 82.62 96 THR A C 1
ATOM 790 O O . THR A 1 96 ? -13.104 1.743 5.917 1.00 82.62 96 THR A O 1
ATOM 793 N N . ILE A 1 97 ? -11.710 0.253 4.989 1.00 83.50 97 ILE A N 1
ATOM 794 C CA . ILE A 1 97 ? -11.995 -0.815 5.959 1.00 83.50 97 ILE A CA 1
ATOM 795 C C . ILE A 1 97 ? -11.646 -0.356 7.378 1.00 83.50 97 ILE A C 1
ATOM 797 O O . ILE A 1 97 ? -12.443 -0.555 8.292 1.00 83.50 97 ILE A O 1
ATOM 801 N N . SER A 1 98 ? -10.496 0.299 7.567 1.00 83.00 98 SER A N 1
ATOM 802 C CA . SER A 1 98 ? -10.090 0.806 8.881 1.00 83.00 98 SER A CA 1
ATOM 803 C C . SER A 1 98 ? -11.066 1.851 9.427 1.00 83.00 98 SER A C 1
ATOM 805 O O . SER A 1 98 ? -11.366 1.832 10.621 1.00 83.00 98 SER A O 1
ATOM 807 N N . SER A 1 99 ? -11.567 2.760 8.589 1.00 83.38 99 SER A N 1
ATOM 808 C CA . SER A 1 99 ? -12.588 3.734 8.993 1.00 83.38 99 SER A CA 1
ATOM 809 C C . SER A 1 99 ? -13.900 3.052 9.379 1.00 83.38 99 SER A C 1
ATOM 811 O O . SER A 1 99 ? -14.508 3.399 10.390 1.00 83.38 99 SER A O 1
ATOM 813 N N . ILE A 1 100 ? -14.313 2.037 8.620 1.00 84.81 100 ILE A N 1
ATOM 814 C CA . ILE A 1 100 ? -15.520 1.260 8.908 1.00 84.81 100 ILE A CA 1
ATOM 815 C C . ILE A 1 100 ? -15.387 0.497 10.237 1.00 84.81 100 ILE A C 1
ATOM 817 O O . ILE A 1 100 ? -16.319 0.503 11.040 1.00 84.81 100 ILE A O 1
ATOM 821 N N . ASP A 1 101 ? -14.235 -0.117 10.507 1.00 83.19 101 ASP A N 1
ATOM 822 C CA . ASP A 1 101 ? -13.977 -0.830 11.764 1.00 83.19 101 ASP A CA 1
ATOM 823 C C . ASP A 1 101 ? -13.965 0.130 12.975 1.00 83.19 101 ASP A C 1
ATOM 825 O O . ASP A 1 101 ? -14.430 -0.225 14.064 1.00 83.19 101 ASP A O 1
ATOM 829 N N . GLN A 1 102 ? -13.502 1.375 12.797 1.00 82.50 102 GLN A N 1
ATOM 830 C CA . GLN A 1 102 ? -13.602 2.421 13.825 1.00 82.50 102 GLN A CA 1
ATOM 831 C C . GLN A 1 102 ? -15.056 2.810 14.112 1.00 82.50 102 GLN A C 1
ATOM 833 O O . GLN A 1 102 ? -15.433 2.903 15.279 1.00 82.50 102 GLN A O 1
ATOM 838 N N . ILE A 1 103 ? -15.882 2.978 13.072 1.00 82.62 103 ILE A N 1
ATOM 839 C CA . ILE A 1 103 ? -17.326 3.224 13.223 1.00 82.62 103 ILE A CA 1
ATOM 840 C C . ILE A 1 103 ? -17.989 2.043 13.933 1.00 82.62 103 ILE A C 1
ATOM 842 O O . ILE A 1 103 ? -18.770 2.234 14.857 1.00 82.62 103 ILE A O 1
ATOM 846 N N . GLN A 1 104 ? -17.648 0.808 13.562 1.00 82.25 104 GLN A N 1
ATOM 847 C CA . GLN A 1 104 ? -18.194 -0.369 14.235 1.00 82.25 104 GLN A CA 1
ATOM 848 C C . GLN A 1 104 ? -17.869 -0.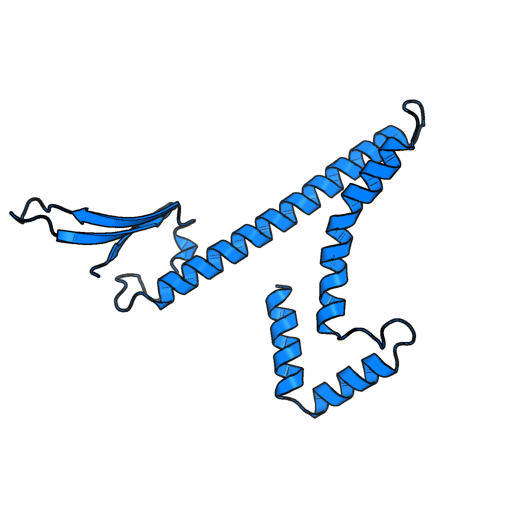368 15.733 1.00 82.25 104 GLN A C 1
ATOM 850 O O . GLN A 1 104 ? -18.707 -0.745 16.546 1.00 82.25 104 GLN A O 1
ATOM 855 N N . SER A 1 105 ? -16.661 0.066 16.092 1.00 81.00 105 SER A N 1
ATOM 856 C CA . SER A 1 105 ? -16.188 0.097 17.476 1.00 81.00 105 SER A CA 1
ATOM 857 C C . SER A 1 105 ? -16.821 1.217 18.312 1.00 81.00 105 SER A C 1
ATOM 859 O O . SER A 1 105 ? -16.862 1.102 19.535 1.00 81.00 105 SER A O 1
ATOM 861 N N . SER A 1 106 ? -17.302 2.301 17.691 1.00 79.75 106 SER A N 1
ATOM 862 C CA . SER A 1 106 ? -17.941 3.422 18.398 1.00 79.75 106 SER A CA 1
ATOM 863 C C . SER A 1 106 ? -19.430 3.199 18.680 1.00 79.75 106 SER A C 1
ATOM 865 O O . SER A 1 106 ? -20.006 3.867 19.540 1.00 79.75 106 SER A O 1
ATOM 867 N N . LEU A 1 107 ? -20.061 2.250 17.992 1.00 78.56 107 LEU A N 1
ATOM 868 C CA . LEU A 1 107 ? -21.473 1.934 18.160 1.00 78.56 107 LEU A CA 1
ATOM 869 C C . LEU A 1 107 ? -21.665 0.893 19.279 1.00 78.56 107 LEU A C 1
ATOM 871 O O . LEU A 1 107 ? -21.333 -0.279 19.127 1.00 78.56 107 LEU A O 1
ATOM 875 N N . LEU A 1 108 ? -22.234 1.328 20.407 1.00 68.25 108 LEU A N 1
ATOM 876 C CA . LEU A 1 108 ? -22.384 0.527 21.634 1.00 68.25 108 LEU A CA 1
ATOM 877 C C . LEU A 1 108 ? -23.391 -0.635 2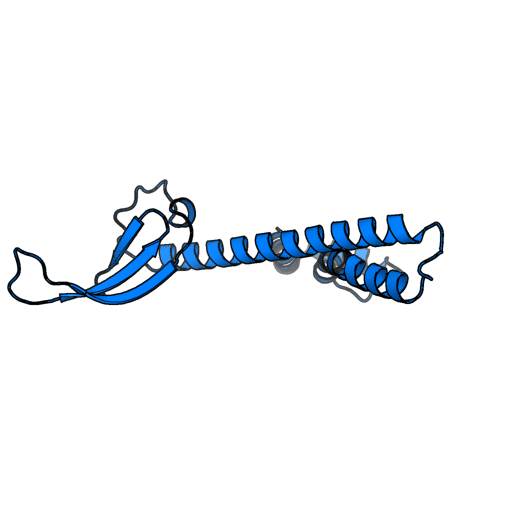1.528 1.00 68.25 108 LEU A C 1
ATOM 879 O O . LEU A 1 108 ? -23.210 -1.658 22.181 1.00 68.25 108 LEU A O 1
ATOM 883 N N . GLU A 1 109 ? -24.444 -0.494 20.719 1.00 65.75 109 GLU A N 1
ATOM 884 C CA . GLU A 1 109 ? -25.541 -1.470 20.605 1.00 65.75 109 GLU A CA 1
ATOM 885 C C . GLU A 1 109 ? -25.919 -1.711 19.139 1.00 65.75 109 GLU A C 1
ATOM 887 O O . GLU A 1 109 ? -27.046 -1.461 18.702 1.00 65.75 109 GLU A O 1
ATOM 892 N N . ILE A 1 110 ? -24.969 -2.178 18.328 1.00 65.56 110 ILE A N 1
ATOM 893 C CA . ILE A 1 110 ? -25.321 -2.579 16.967 1.00 65.56 110 ILE A CA 1
ATOM 894 C C . ILE A 1 110 ? -26.127 -3.885 17.018 1.00 65.56 110 ILE A C 1
ATOM 896 O O . ILE A 1 110 ? -25.634 -4.910 17.480 1.00 65.56 110 ILE A O 1
ATOM 900 N N . MET A 1 111 ? -27.327 -3.890 16.432 1.00 63.38 111 MET A N 1
ATOM 901 C CA . MET A 1 111 ? -28.119 -5.104 16.164 1.00 63.38 111 MET A CA 1
ATOM 902 C C . MET A 1 111 ? -27.523 -5.998 15.053 1.00 63.38 111 MET A C 1
ATOM 904 O O . MET A 1 111 ? -28.254 -6.662 14.316 1.00 63.38 111 MET A O 1
ATOM 908 N N . LEU A 1 112 ? -26.202 -5.999 14.875 1.00 66.00 112 LEU A N 1
ATOM 909 C CA . LEU A 1 112 ? -25.548 -6.863 13.903 1.00 66.00 112 LEU A CA 1
ATOM 910 C C . LEU A 1 112 ? -25.294 -8.233 14.531 1.00 66.00 112 LEU A C 1
ATOM 912 O O . LEU A 1 112 ? -24.978 -8.321 15.718 1.00 66.00 112 LEU A O 1
ATOM 916 N N . PRO A 1 113 ? -25.389 -9.314 13.739 1.00 69.81 113 PRO A N 1
ATOM 917 C CA . PRO A 1 113 ? -24.920 -10.616 14.179 1.00 69.81 113 PRO A CA 1
ATOM 918 C C . PRO A 1 113 ? -23.457 -10.511 14.646 1.00 69.81 113 PRO A C 1
ATOM 920 O O . PRO A 1 113 ? -22.662 -9.889 13.937 1.00 69.81 113 PRO A O 1
ATOM 923 N N . PRO A 1 114 ? -23.081 -11.137 15.774 1.00 65.94 114 PRO A N 1
ATOM 924 C CA . PRO A 1 114 ? -21.743 -11.005 16.360 1.00 65.94 114 PRO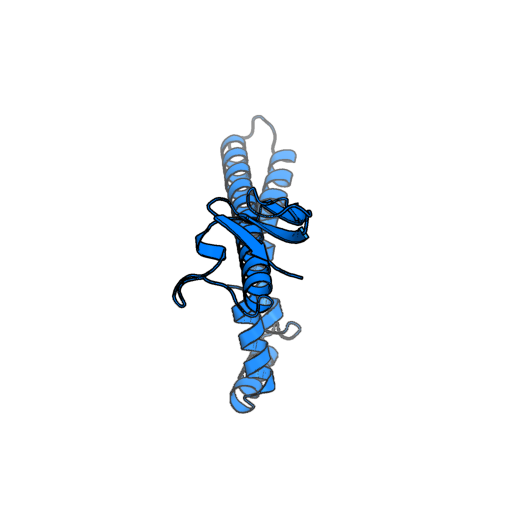 A CA 1
ATOM 925 C C . PRO A 1 114 ? -20.603 -11.440 15.421 1.00 65.94 114 PRO A C 1
ATOM 927 O O . PRO A 1 114 ? -19.489 -10.940 15.543 1.00 65.94 114 PRO A O 1
ATOM 930 N N . ASP A 1 115 ? -20.888 -12.297 14.435 1.00 71.75 115 ASP A N 1
ATOM 931 C CA . ASP A 1 115 ? -19.912 -12.768 13.440 1.00 71.75 115 ASP A CA 1
ATOM 932 C C . ASP A 1 115 ? -19.802 -11.883 12.183 1.00 71.75 115 ASP A C 1
ATOM 934 O O . ASP A 1 115 ? -19.018 -12.184 11.278 1.00 71.75 115 ASP A O 1
ATOM 938 N N . LYS A 1 116 ? -20.579 -10.796 12.072 1.00 73.50 116 LYS A N 1
ATOM 939 C CA . LYS A 1 116 ? -20.566 -9.924 10.887 1.00 73.50 116 LYS A CA 1
ATOM 940 C C . LYS A 1 116 ? -19.957 -8.560 11.175 1.00 73.50 116 LYS A C 1
ATOM 942 O O . LYS A 1 116 ? -20.391 -7.835 12.063 1.00 73.50 116 LYS A O 1
ATOM 947 N N . ARG A 1 117 ? -18.990 -8.180 10.335 1.00 77.56 117 ARG A N 1
ATOM 948 C CA . ARG A 1 117 ? -18.388 -6.840 10.319 1.00 77.56 117 ARG A CA 1
ATOM 949 C C . ARG A 1 117 ? -19.126 -5.901 9.375 1.00 77.56 117 ARG A C 1
ATOM 951 O O . ARG A 1 117 ? -19.653 -6.344 8.352 1.00 77.56 117 ARG A O 1
ATOM 958 N N . LEU A 1 118 ? -19.088 -4.605 9.662 1.00 80.44 118 LEU A N 1
ATOM 959 C CA . LEU A 1 118 ? -19.617 -3.552 8.796 1.00 80.44 118 LEU A CA 1
ATOM 960 C C . LEU A 1 118 ? -18.967 -3.558 7.412 1.00 80.44 118 LEU A C 1
ATOM 962 O O . LEU A 1 118 ? -19.663 -3.422 6.410 1.00 80.44 118 LEU A O 1
ATOM 966 N N . SER A 1 119 ? -17.669 -3.855 7.349 1.00 79.62 119 SER A N 1
ATOM 967 C CA . SER A 1 119 ? -16.911 -3.985 6.099 1.00 79.62 119 SER A CA 1
ATOM 968 C C . SER A 1 119 ? -17.459 -5.067 5.156 1.00 79.62 119 SER A C 1
ATOM 970 O O . SER A 1 119 ? -17.270 -4.983 3.946 1.00 79.62 119 SER A O 1
ATOM 972 N N . SER A 1 120 ? -18.207 -6.058 5.664 1.00 83.19 120 SER A N 1
ATOM 973 C CA . SER A 1 120 ? -18.857 -7.079 4.821 1.00 83.19 120 SER A CA 1
ATOM 974 C C . SER A 1 120 ? -20.062 -6.552 4.028 1.00 83.19 120 SER A C 1
ATOM 976 O O . SER A 1 120 ? -20.472 -7.153 3.025 1.00 83.19 120 SER A O 1
ATOM 978 N N . TYR A 1 121 ? -20.623 -5.418 4.453 1.00 82.38 121 TYR A N 1
ATOM 979 C CA . TYR A 1 121 ? -21.768 -4.781 3.811 1.00 82.38 121 TYR A CA 1
ATOM 980 C C . TYR A 1 121 ? -21.381 -3.759 2.738 1.00 82.38 121 TYR A C 1
ATOM 982 O O . TYR A 1 121 ? -22.268 -3.134 2.160 1.00 82.38 121 TYR A O 1
ATOM 990 N N . GLY A 1 122 ? -20.088 -3.672 2.416 1.00 82.31 122 GLY A N 1
ATOM 991 C CA . GLY A 1 122 ? -19.538 -2.820 1.369 1.00 82.31 122 GLY A CA 1
ATOM 992 C C . GLY A 1 122 ? -19.018 -1.486 1.894 1.00 82.31 122 GLY A C 1
ATOM 993 O O . GLY A 1 122 ? -18.734 -1.341 3.083 1.00 82.31 122 GLY A O 1
ATOM 994 N N . HIS A 1 123 ? -18.858 -0.532 0.986 1.00 83.25 123 HIS A N 1
ATOM 995 C CA . HIS A 1 123 ? -18.300 0.783 1.267 1.00 83.25 123 HIS A CA 1
ATOM 996 C C . HIS A 1 123 ? -19.341 1.686 1.925 1.00 83.25 123 HIS A C 1
ATOM 998 O O . HIS A 1 123 ? -20.531 1.620 1.604 1.00 83.25 123 HIS A O 1
ATOM 1004 N N . LEU A 1 124 ? -18.878 2.539 2.839 1.00 84.44 124 LEU A N 1
ATOM 1005 C CA . LEU A 1 124 ? -19.663 3.645 3.372 1.00 84.44 124 LEU A CA 1
ATOM 1006 C C . LEU A 1 124 ? -19.721 4.756 2.317 1.00 84.44 124 LEU A C 1
ATOM 1008 O O . LEU A 1 124 ? -18.681 5.263 1.901 1.00 84.44 124 LEU A O 1
ATOM 1012 N N . HIS A 1 125 ? -20.927 5.144 1.909 1.00 86.25 125 HIS A N 1
ATOM 1013 C CA . HIS A 1 125 ? -21.147 6.248 0.971 1.00 86.25 125 HIS A CA 1
ATOM 1014 C C . HIS A 1 125 ? -21.352 7.576 1.680 1.00 86.25 125 HIS A C 1
ATOM 1016 O O . HIS A 1 125 ? -20.846 8.599 1.228 1.00 86.25 125 HIS A O 1
ATOM 1022 N N . MET A 1 126 ? -22.145 7.572 2.754 1.00 85.50 126 MET A N 1
ATOM 1023 C CA . MET A 1 126 ? -22.565 8.790 3.444 1.00 85.50 126 MET A CA 1
ATOM 1024 C C . MET A 1 126 ? -22.894 8.522 4.910 1.00 85.50 126 MET A C 1
ATOM 1026 O O . MET A 1 126 ? -23.426 7.465 5.253 1.00 85.50 126 MET A O 1
ATOM 1030 N N . ASP A 1 127 ? -22.673 9.526 5.749 1.00 88.25 127 ASP A N 1
ATOM 1031 C CA . ASP A 1 127 ? -23.074 9.549 7.149 1.00 88.25 127 ASP A CA 1
ATOM 1032 C C . ASP A 1 127 ? -23.572 10.943 7.567 1.00 88.25 127 ASP A C 1
ATOM 1034 O O . ASP A 1 127 ? -23.181 11.957 6.984 1.00 88.25 127 ASP A O 1
ATOM 1038 N N . GLY A 1 128 ? -24.499 11.009 8.529 1.00 88.25 128 GLY A N 1
ATOM 1039 C CA . GLY A 1 128 ? -25.001 12.293 9.027 1.00 88.25 128 GLY A CA 1
ATOM 1040 C C . GLY A 1 128 ? -26.308 12.250 9.816 1.00 88.25 128 GLY A C 1
ATOM 1041 O O . GLY A 1 128 ? -27.011 11.240 9.872 1.00 88.25 128 GLY A O 1
ATOM 1042 N N . GLU A 1 129 ? -26.652 13.387 10.424 1.00 90.75 129 GLU A N 1
ATOM 1043 C CA . GLU A 1 129 ? -27.903 13.557 11.164 1.00 90.75 129 GLU A CA 1
ATOM 1044 C C . GLU A 1 129 ? -29.089 13.835 10.241 1.00 90.75 129 GLU A C 1
ATOM 1046 O O . GLU A 1 129 ? -29.072 14.737 9.404 1.00 90.75 129 GLU A O 1
ATOM 1051 N N . VAL A 1 130 ? -30.177 13.108 10.466 1.00 89.12 130 VAL A N 1
ATOM 1052 C CA . VAL A 1 130 ? -31.451 13.294 9.777 1.00 89.12 130 VAL A CA 1
ATOM 1053 C C . VAL A 1 130 ? -32.605 13.324 10.769 1.00 89.12 130 VAL A C 1
ATOM 1055 O O . VAL A 1 130 ? -32.558 12.740 11.855 1.00 89.12 130 VAL A O 1
ATOM 1058 N N . LYS A 1 131 ? -33.695 13.983 10.378 1.00 86.56 131 LYS A N 1
ATOM 1059 C CA . LYS A 1 131 ? -34.966 13.925 11.102 1.00 86.56 131 LYS A CA 1
ATOM 1060 C C . LYS A 1 131 ? -35.854 12.875 10.450 1.00 86.56 131 LYS A C 1
ATOM 1062 O O . LYS A 1 131 ? -36.306 13.068 9.327 1.00 86.56 131 LYS A O 1
ATOM 1067 N N . VAL A 1 132 ? -36.105 11.781 11.162 1.00 84.12 132 VAL A N 1
ATOM 1068 C CA . VAL A 1 132 ? -36.962 10.685 10.696 1.00 84.12 132 VAL A CA 1
ATOM 1069 C C . VAL A 1 132 ? -38.348 10.841 11.315 1.00 84.12 132 VAL A C 1
ATOM 1071 O O . VAL A 1 132 ? -38.474 11.025 12.528 1.00 84.12 132 VAL A O 1
ATOM 1074 N N . LEU A 1 133 ? -39.386 10.772 10.482 1.00 84.00 133 LEU A N 1
ATOM 1075 C CA . LEU A 1 133 ? -40.781 10.683 10.905 1.00 84.00 133 LEU A CA 1
ATOM 1076 C C . LEU A 1 133 ? -41.250 9.241 10.672 1.00 84.00 133 LEU A C 1
ATOM 1078 O O . LEU A 1 133 ? -41.138 8.741 9.557 1.00 84.00 133 LEU A O 1
ATOM 1082 N N . SER A 1 134 ? -41.728 8.570 11.719 1.00 77.44 134 SER A N 1
ATOM 1083 C CA . SER A 1 134 ? -42.325 7.233 11.605 1.00 77.44 134 SER A CA 1
ATOM 1084 C C . SER A 1 134 ? -43.835 7.362 11.416 1.00 77.44 134 SER A C 1
ATOM 1086 O O . SER A 1 134 ? -44.434 8.246 12.023 1.00 77.44 134 SER A O 1
ATOM 1088 N N . GLU A 1 135 ? -44.466 6.474 10.642 1.00 75.81 135 GLU A N 1
ATOM 1089 C CA . GLU A 1 135 ? -45.931 6.464 10.448 1.00 75.81 135 GLU A CA 1
ATOM 1090 C C . GLU A 1 135 ? -46.706 6.381 11.773 1.00 75.81 135 GLU A C 1
ATOM 1092 O O . GLU A 1 135 ? -47.805 6.918 11.893 1.00 75.81 135 GLU A O 1
ATOM 1097 N N . SER A 1 136 ? -46.111 5.759 12.793 1.00 69.50 136 SER A N 1
ATOM 1098 C CA . SER A 1 136 ? -46.709 5.589 14.120 1.00 69.50 136 SER A CA 1
ATOM 1099 C C . SER A 1 136 ? -46.468 6.772 15.070 1.00 69.50 136 SER A C 1
ATOM 1101 O O . SER A 1 136 ? -47.042 6.802 16.158 1.00 69.50 136 SER A O 1
ATOM 1103 N N . GLU A 1 137 ? -45.597 7.727 14.721 1.00 72.12 137 GLU A N 1
ATOM 1104 C CA . GLU A 1 137 ? -45.164 8.806 15.616 1.00 72.12 137 GLU A CA 1
ATOM 1105 C C . GLU A 1 137 ? -45.465 10.194 15.042 1.00 72.12 137 GLU A C 1
ATOM 1107 O O . GLU A 1 137 ? -45.015 10.569 13.966 1.00 72.12 137 GLU A O 1
ATOM 1112 N N . SER A 1 138 ? -46.157 11.026 15.819 1.00 71.19 138 SER A N 1
ATOM 1113 C CA . SER A 1 138 ? -46.557 12.381 15.418 1.00 71.19 138 SER A CA 1
ATOM 1114 C C . SER A 1 138 ? -45.432 13.428 15.460 1.00 71.19 138 SER A C 1
ATOM 1116 O O . SER A 1 138 ? -45.650 14.574 15.069 1.00 71.19 138 SER A O 1
ATOM 1118 N N . LYS A 1 139 ? -44.225 13.075 15.927 1.00 76.44 139 LYS A N 1
ATOM 1119 C CA . LYS A 1 139 ? -43.071 13.988 16.007 1.00 76.44 139 LYS A CA 1
ATOM 1120 C C . LYS A 1 139 ? -41.838 13.388 15.345 1.00 76.44 139 LYS A C 1
ATOM 1122 O O . LYS A 1 139 ? -41.455 12.263 15.648 1.00 76.44 139 LYS A O 1
ATOM 1127 N N . ALA A 1 140 ? -41.176 14.189 14.511 1.00 81.12 140 ALA A N 1
ATOM 1128 C CA . ALA A 1 140 ? -39.908 13.816 13.898 1.00 81.12 140 ALA A CA 1
ATOM 1129 C C . ALA A 1 140 ? -38.808 13.688 14.962 1.00 81.12 140 ALA A C 1
ATOM 1131 O O . ALA A 1 140 ? -38.642 14.575 15.806 1.00 81.12 140 ALA A O 1
ATOM 1132 N N . LYS A 1 141 ? -38.042 12.597 14.909 1.00 84.56 141 LYS A N 1
ATOM 1133 C CA . LYS A 1 141 ? -36.916 12.334 15.810 1.00 84.56 141 LYS A CA 1
ATOM 1134 C C . LYS A 1 141 ? -35.600 12.473 15.059 1.00 84.56 141 LYS A C 1
ATOM 1136 O O . LYS A 1 141 ? -35.456 11.953 13.956 1.00 84.56 141 LYS A O 1
ATOM 1141 N N . THR A 1 142 ? -34.625 13.129 15.681 1.00 87.69 142 THR A N 1
ATOM 1142 C CA . THR A 1 142 ? -33.258 13.180 15.153 1.00 87.69 142 THR A CA 1
ATOM 1143 C C . THR A 1 142 ? -32.585 11.818 15.334 1.00 87.69 142 THR A C 1
ATOM 1145 O O . THR A 1 142 ? -32.650 11.210 16.412 1.00 87.69 142 THR A O 1
ATOM 1148 N N . ARG A 1 143 ? -31.992 11.315 14.255 1.00 88.12 143 ARG A N 1
ATOM 1149 C CA . ARG A 1 143 ? -31.236 10.064 14.178 1.00 88.12 143 ARG A CA 1
ATOM 1150 C C . ARG A 1 143 ? -29.984 10.296 13.354 1.00 88.12 143 ARG A C 1
ATOM 1152 O O . ARG A 1 143 ? -30.000 11.115 12.443 1.00 88.12 143 ARG A O 1
ATOM 1159 N N . TYR A 1 144 ? -28.931 9.559 13.663 1.00 88.38 144 TYR A N 1
ATOM 1160 C CA . TYR A 1 144 ? -27.710 9.563 12.872 1.00 88.38 144 TYR A CA 1
ATOM 1161 C C . TYR A 1 144 ? -27.731 8.362 11.924 1.00 88.38 144 TYR A C 1
ATOM 1163 O O . TYR A 1 144 ? -28.064 7.256 12.352 1.00 88.38 144 TYR A O 1
ATOM 1171 N N . LEU A 1 145 ? -27.435 8.564 10.644 1.00 89.62 145 LEU A N 1
ATOM 1172 C CA . LEU A 1 145 ? -27.440 7.513 9.629 1.00 89.62 145 LEU A CA 1
ATOM 1173 C C . LEU A 1 145 ? -26.032 7.196 9.145 1.00 89.62 145 LEU A C 1
ATOM 1175 O O . LEU A 1 145 ? -25.228 8.105 8.980 1.00 89.62 145 LEU A O 1
ATOM 1179 N N . PHE A 1 146 ? -25.794 5.922 8.833 1.00 88.38 146 PHE A N 1
ATOM 1180 C CA . PHE A 1 146 ? -24.659 5.466 8.030 1.00 88.38 146 PHE A CA 1
ATOM 1181 C C . PHE A 1 146 ? -25.174 4.649 6.844 1.00 88.38 146 PHE A C 1
ATOM 1183 O O . PHE A 1 146 ? -25.825 3.618 7.034 1.00 88.38 146 PHE A O 1
ATOM 1190 N N . LEU A 1 147 ? -24.899 5.109 5.626 1.00 89.56 147 LEU A N 1
ATOM 1191 C CA . LEU A 1 147 ? -25.324 4.487 4.375 1.00 89.56 147 LEU A CA 1
ATOM 1192 C C . LEU A 1 147 ? -24.178 3.675 3.765 1.00 89.56 147 LEU A C 1
ATOM 1194 O O . LEU A 1 147 ? -23.194 4.249 3.303 1.00 89.56 147 LEU A O 1
ATOM 1198 N N . PHE A 1 148 ? -24.339 2.355 3.712 1.00 89.38 148 PHE A N 1
ATOM 1199 C CA . PHE A 1 148 ? -23.421 1.417 3.059 1.00 89.38 148 PHE A CA 1
ATOM 1200 C C . PHE A 1 148 ? -24.009 0.880 1.745 1.00 89.38 148 PHE A C 1
ATOM 1202 O O . PHE A 1 148 ? -25.212 0.995 1.517 1.00 89.38 148 PHE A O 1
ATOM 1209 N N . ASP A 1 149 ? -23.192 0.212 0.919 1.00 86.69 149 ASP A N 1
ATOM 1210 C CA . ASP A 1 149 ? -23.636 -0.442 -0.331 1.00 86.69 149 ASP A CA 1
ATOM 1211 C C . ASP A 1 149 ? -24.875 -1.340 -0.148 1.00 86.69 149 ASP A C 1
ATOM 1213 O O . ASP A 1 149 ? -25.743 -1.403 -1.017 1.00 86.69 149 ASP A O 1
ATOM 1217 N N . LYS A 1 150 ? -24.937 -2.086 0.964 1.00 86.25 150 LYS A N 1
ATOM 1218 C CA . LYS A 1 150 ? -25.962 -3.122 1.189 1.00 86.25 150 LYS A CA 1
ATOM 1219 C C . LYS A 1 150 ? -26.883 -2.856 2.375 1.00 86.25 150 LYS A C 1
ATOM 1221 O O . LYS A 1 150 ? -27.873 -3.571 2.520 1.00 86.25 150 LYS A O 1
ATOM 1226 N N . ILE A 1 151 ? -26.553 -1.902 3.247 1.00 86.44 151 ILE A N 1
ATOM 1227 C CA . ILE A 1 151 ? -27.313 -1.632 4.477 1.00 86.44 151 ILE A CA 1
ATOM 1228 C C . ILE A 1 151 ? -27.377 -0.140 4.790 1.00 86.44 151 ILE A C 1
ATOM 1230 O O . ILE A 1 151 ? -26.477 0.624 4.458 1.00 86.44 151 ILE A O 1
ATOM 1234 N N . LEU A 1 152 ? -28.423 0.248 5.514 1.00 86.44 152 LEU A N 1
ATOM 1235 C CA . LEU A 1 152 ? -28.544 1.551 6.153 1.00 86.44 152 LEU A CA 1
ATOM 1236 C C . LEU A 1 152 ? -28.616 1.334 7.664 1.00 86.44 152 LEU A C 1
ATOM 1238 O O . LEU A 1 152 ? -29.468 0.584 8.141 1.00 86.44 152 LEU A O 1
ATOM 1242 N N . ILE A 1 153 ? -27.736 1.988 8.415 1.00 85.56 153 ILE A N 1
ATOM 1243 C CA . ILE A 1 153 ? -27.703 1.897 9.877 1.00 85.56 153 ILE A CA 1
ATOM 1244 C C . ILE A 1 153 ? -28.304 3.162 10.455 1.00 85.56 153 ILE A C 1
ATOM 1246 O O . ILE A 1 153 ? -27.877 4.263 10.117 1.00 85.56 153 ILE A O 1
ATOM 1250 N N . VAL A 1 154 ? -29.276 2.989 11.349 1.00 85.31 154 VAL A N 1
ATOM 1251 C CA . VAL A 1 154 ? -29.937 4.084 12.057 1.00 85.31 154 VAL A CA 1
ATOM 1252 C C . VAL A 1 154 ? -29.512 4.060 13.514 1.00 85.31 154 VAL A C 1
ATOM 1254 O O . VAL A 1 154 ? -29.866 3.150 14.259 1.00 85.31 154 VAL A O 1
ATOM 1257 N N . CYS A 1 155 ? -28.778 5.085 13.925 1.00 80.50 155 CYS A N 1
ATOM 1258 C CA . CYS A 1 155 ? -28.299 5.247 15.285 1.00 80.50 155 CYS A CA 1
ATOM 1259 C C . CYS A 1 155 ? -29.142 6.288 16.018 1.00 80.50 155 CYS A C 1
ATOM 1261 O O . CYS A 1 155 ? -29.558 7.315 15.464 1.00 80.50 155 CYS A O 1
ATOM 1263 N N . LYS A 1 156 ? -29.400 6.019 17.296 1.00 79.88 156 LYS A N 1
ATOM 1264 C CA . LYS A 1 156 ? -29.834 7.058 18.222 1.00 79.88 156 LYS A CA 1
ATOM 1265 C C . LYS A 1 156 ? -28.567 7.792 18.694 1.00 79.88 156 LYS A C 1
ATOM 1267 O O . LYS A 1 156 ? -27.615 7.092 19.029 1.00 79.88 156 LYS A O 1
ATOM 1272 N N . PRO A 1 157 ? -28.537 9.134 18.655 1.00 67.75 157 PRO A N 1
ATOM 1273 C CA . PRO A 1 157 ? -27.424 9.892 19.218 1.00 67.75 157 PRO A CA 1
ATOM 1274 C C . PRO A 1 157 ? -27.284 9.647 20.724 1.00 67.75 157 PRO A C 1
ATOM 1276 O O . PRO A 1 157 ? -28.310 9.300 21.368 1.00 67.75 157 PRO A O 1
#

Foldseek 3Di:
DLVVVLVVLVVCCVPPPVVVVVQLVVLCPDPVRVPDHPSRVSCVVVVVLLCQLVVLVVVLVVDDPPDPCNVVSVVSSVVSVVVNVVVVVVVVLVVQLVVQVVVVVVAPDDPDDPPDGPVVQAGWDDKAWDFDDDPVDPGTDIWIWTDGNHDIDTHDD

Radius of gyration: 24.89 Å; chains: 1; bounding box: 75×27×59 Å

Organism: Schistosoma japonicum (NCBI:txid6182)

pLDDT: mean 87.03, std 7.62, range [63.38, 96.44]